Protein AF-A0A7K3H511-F1 (afdb_monomer)

pLDDT: mean 98.04, std 0.91, range [94.25, 98.75]

Nearest PDB structures (foldseek):
  8rha-assembly1_A  TM=7.111E-01  e=4.557E+00  Homo sapiens
  6ea8-assembly4_J  TM=5.889E-01  e=3.778E+00  Vaccinia virus WR
  6j4g-assembly1_B  TM=4.947E-01  e=2.292E+00  Arabidopsis thaliana
  6ea8-assembly5_I-4  TM=5.697E-01  e=4.557E+00  Vaccinia virus WR

Foldseek 3Di:
DVQFVVQQVQQPPAAPVDHRTKDFDADPVRHTPDIAIDNHHPDDHNVD

Radius of gyration: 11.03 Å; Cα contacts (8 Å, |Δi|>4): 92; chains: 1; bounding box: 25×13×32 Å

Secondary structure (DSSP, 8-state):
-HHHHHHHHTTTTTSTTSPP-EEEEE-TTS-EEEEEE--STTS--TT-

Solvent-accessible surface area (backbone atoms only — not comparable to full-atom values): 2755 Å² total; per-residue (Å²): 108,74,66,22,54,59,38,11,59,73,8,67,93,46,10,70,94,48,76,60,36,33,29,68,42,61,46,98,89,65,46,85,73,44,76,30,41,20,62,34,53,92,51,65,57,25,88,111

Sequence (48 aa):
MRRAVALAARGTGSTSPNPVVGCVILDAAGEPAGEGYHQRAGGPHAEI

Structure (mmCIF, N/CA/C/O backbone):
data_AF-A0A7K3H511-F1
#
_entry.id   AF-A0A7K3H511-F1
#
loop_
_atom_site.group_PDB
_atom_site.id
_atom_site.type_symbol
_atom_site.label_atom_id
_atom_site.label_alt_id
_atom_site.label_comp_id
_atom_site.label_asym_id
_atom_site.label_entity_id
_atom_site.label_seq_id
_atom_site.pdbx_PDB_ins_code
_atom_site.Cartn_x
_atom_site.Cartn_y
_atom_site.Cartn_z
_atom_site.occupancy
_atom_site.B_iso_or_equiv
_atom_site.auth_seq_id
_atom_site.auth_comp_id
_atom_site.auth_asym_id
_atom_site.auth_atom_id
_atom_site.pdbx_PDB_model_num
ATOM 1 N N . MET A 1 1 ? -7.944 -4.560 4.580 1.00 94.25 1 MET A N 1
ATOM 2 C CA . MET A 1 1 ? -7.181 -5.203 3.478 1.00 94.25 1 MET A CA 1
ATOM 3 C C . MET A 1 1 ? -7.613 -4.827 2.061 1.00 94.25 1 MET A C 1
ATOM 5 O O . MET A 1 1 ? -6.736 -4.435 1.305 1.00 94.25 1 MET A O 1
ATOM 9 N N . ARG A 1 2 ? -8.899 -4.883 1.660 1.00 98.06 2 ARG A N 1
ATOM 10 C CA . ARG A 1 2 ? -9.300 -4.543 0.267 1.00 98.06 2 ARG A CA 1
ATOM 11 C C . ARG A 1 2 ? -8.803 -3.164 -0.198 1.00 98.06 2 ARG A C 1
ATOM 13 O O . ARG A 1 2 ? -8.316 -3.036 -1.314 1.00 98.06 2 ARG A O 1
ATOM 20 N N . ARG A 1 3 ? -8.872 -2.157 0.682 1.00 98.19 3 ARG A N 1
ATOM 21 C CA . ARG A 1 3 ? -8.386 -0.797 0.410 1.00 98.19 3 ARG A CA 1
ATOM 22 C C . ARG A 1 3 ? -6.883 -0.747 0.107 1.00 98.19 3 ARG A C 1
ATOM 24 O O . ARG A 1 3 ? -6.505 -0.176 -0.905 1.00 98.19 3 ARG A O 1
ATOM 31 N N . ALA A 1 4 ? -6.052 -1.408 0.915 1.00 98.62 4 ALA A N 1
ATOM 32 C CA . ALA A 1 4 ? -4.604 -1.493 0.699 1.00 98.62 4 ALA 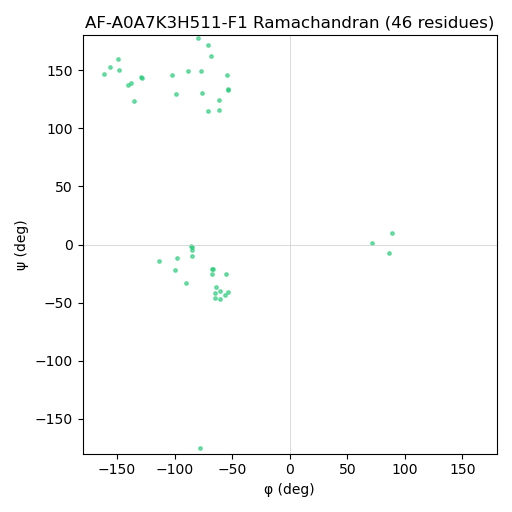A CA 1
ATOM 33 C C . ALA A 1 4 ? -4.250 -2.163 -0.641 1.00 98.62 4 ALA A C 1
ATOM 35 O O . ALA A 1 4 ? -3.387 -1.678 -1.365 1.00 98.62 4 ALA A O 1
ATOM 36 N N . VAL A 1 5 ? -4.968 -3.225 -1.024 1.00 98.69 5 VAL A N 1
ATOM 37 C CA . VAL A 1 5 ? -4.784 -3.879 -2.335 1.00 98.69 5 VAL A CA 1
ATOM 38 C C . VAL A 1 5 ? -5.167 -2.941 -3.486 1.00 98.69 5 VAL A C 1
ATOM 40 O O . VAL A 1 5 ? -4.445 -2.856 -4.477 1.00 98.69 5 VAL A O 1
ATOM 43 N N . ALA A 1 6 ? -6.264 -2.188 -3.349 1.00 98.69 6 ALA A N 1
ATOM 44 C CA . ALA A 1 6 ? -6.663 -1.194 -4.347 1.00 98.69 6 ALA A CA 1
ATOM 45 C C . ALA A 1 6 ? -5.639 -0.051 -4.480 1.00 98.69 6 ALA A C 1
ATOM 47 O O . ALA A 1 6 ? -5.383 0.419 -5.587 1.00 98.69 6 ALA A O 1
ATOM 48 N N . LEU A 1 7 ? -5.023 0.372 -3.371 1.00 98.69 7 LEU A N 1
ATOM 49 C CA . LEU A 1 7 ? -3.921 1.335 -3.380 1.00 98.69 7 LEU A CA 1
ATOM 50 C C . LEU A 1 7 ? -2.686 0.764 -4.087 1.00 98.69 7 LEU A C 1
ATOM 52 O O . LEU A 1 7 ? -2.140 1.434 -4.958 1.00 98.69 7 LEU A O 1
ATOM 56 N N . ALA A 1 8 ? -2.300 -0.481 -3.788 1.00 98.69 8 ALA A N 1
ATOM 57 C CA . ALA A 1 8 ? -1.169 -1.150 -4.432 1.00 98.69 8 ALA A CA 1
ATOM 58 C C . ALA A 1 8 ? -1.319 -1.184 -5.962 1.00 98.69 8 ALA A C 1
ATOM 60 O O . ALA A 1 8 ? -0.380 -0.853 -6.682 1.00 98.69 8 ALA A O 1
ATOM 61 N N . ALA A 1 9 ? -2.520 -1.494 -6.467 1.00 98.50 9 ALA A N 1
ATOM 62 C CA . ALA A 1 9 ? -2.789 -1.570 -7.904 1.00 98.50 9 ALA A CA 1
ATOM 63 C C . ALA A 1 9 ? -2.423 -0.282 -8.671 1.00 98.50 9 ALA A C 1
ATOM 65 O O . ALA A 1 9 ? -2.090 -0.356 -9.855 1.00 98.50 9 ALA A O 1
ATOM 66 N N . ARG A 1 10 ? -2.411 0.881 -8.004 1.00 98.38 10 ARG A N 1
ATOM 67 C CA . ARG A 1 10 ? -2.027 2.173 -8.598 1.00 98.38 10 ARG A CA 1
ATOM 68 C C . ARG A 1 10 ? -0.543 2.269 -8.972 1.00 98.38 10 ARG A C 1
ATOM 70 O O . ARG A 1 10 ? -0.209 3.106 -9.800 1.00 98.38 10 ARG A O 1
ATOM 77 N N . GLY A 1 11 ? 0.329 1.447 -8.384 1.00 98.06 11 GLY A N 1
ATOM 78 C CA . GLY A 1 11 ? 1.759 1.387 -8.726 1.00 98.06 11 GLY A CA 1
ATOM 79 C C . GLY A 1 11 ? 2.082 0.464 -9.911 1.00 98.06 11 GLY A C 1
ATOM 80 O O . GLY A 1 11 ? 3.244 0.312 -10.291 1.00 98.06 11 GLY A O 1
ATOM 81 N N . THR A 1 12 ? 1.077 -0.203 -10.490 1.00 98.06 12 THR A N 1
ATOM 82 C CA . THR A 1 12 ? 1.303 -1.185 -11.560 1.00 98.06 12 THR A CA 1
ATOM 83 C C . THR A 1 12 ? 1.944 -0.514 -12.772 1.00 98.06 12 THR A C 1
ATOM 85 O O . THR A 1 12 ? 1.403 0.441 -13.322 1.00 98.06 12 THR A O 1
ATOM 88 N N . GLY A 1 13 ? 3.098 -1.029 -13.201 1.00 97.12 13 GLY A N 1
ATOM 89 C CA . GLY A 1 13 ? 3.842 -0.514 -14.353 1.00 97.12 13 GLY A CA 1
ATOM 90 C C . GLY A 1 13 ? 4.797 0.645 -14.050 1.00 97.12 13 GLY A C 1
ATOM 91 O O . GLY A 1 13 ? 5.584 0.997 -14.923 1.00 97.12 13 GLY A O 1
ATOM 92 N N . SER A 1 14 ? 4.797 1.201 -12.833 1.00 97.44 14 SER A N 1
ATOM 93 C CA . SER A 1 14 ? 5.690 2.308 -12.452 1.00 97.44 14 SER A CA 1
ATOM 94 C C . SER A 1 14 ? 6.734 1.935 -11.395 1.00 97.44 14 SER A C 1
ATOM 96 O O . SER A 1 14 ? 7.702 2.673 -11.207 1.00 97.44 14 SER A O 1
ATOM 98 N N . THR A 1 15 ? 6.580 0.797 -10.712 1.00 98.19 15 THR A N 1
ATOM 99 C CA . THR A 1 15 ? 7.451 0.410 -9.588 1.00 98.19 15 THR A CA 1
ATOM 100 C C . THR A 1 15 ? 8.579 -0.554 -9.942 1.00 98.19 15 THR A C 1
ATOM 102 O O . THR A 1 15 ? 9.472 -0.723 -9.121 1.00 98.19 15 THR A O 1
ATOM 105 N N . SER A 1 16 ? 8.579 -1.169 -11.132 1.00 97.19 16 SER A N 1
ATOM 106 C CA . SER A 1 16 ? 9.592 -2.168 -11.522 1.00 97.19 16 SER A CA 1
ATOM 107 C C . SER A 1 16 ? 11.024 -1.628 -11.350 1.00 97.19 16 SER A C 1
ATOM 109 O O . SER A 1 16 ? 11.291 -0.513 -11.803 1.00 97.19 16 SER A O 1
ATOM 111 N N . PRO A 1 17 ? 11.954 -2.384 -10.729 1.00 97.00 17 PRO A N 1
ATOM 112 C CA . PRO A 1 17 ? 11.871 -3.812 -10.376 1.00 97.00 17 PRO A CA 1
ATOM 113 C C . PRO A 1 17 ? 11.166 -4.118 -9.043 1.00 97.00 17 PRO A C 1
ATOM 115 O O . PRO A 1 17 ? 11.020 -5.284 -8.682 1.00 97.00 17 PRO A O 1
ATOM 118 N N . ASN A 1 18 ? 10.727 -3.100 -8.305 1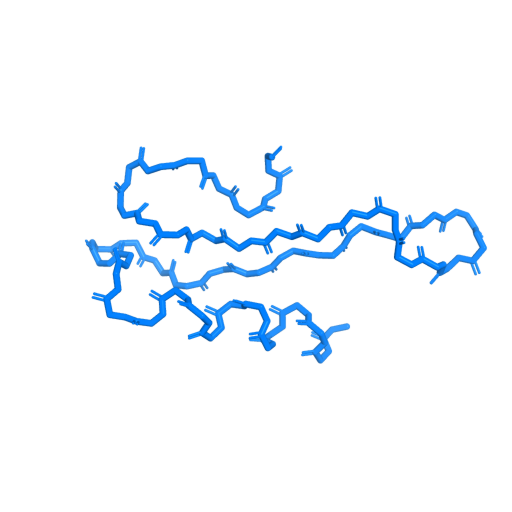.00 98.44 18 ASN A N 1
ATOM 119 C CA . ASN A 1 18 ? 10.064 -3.272 -7.016 1.00 98.44 18 ASN A CA 1
ATOM 120 C C . ASN A 1 18 ? 8.597 -3.718 -7.191 1.00 98.44 18 ASN A C 1
ATOM 122 O O . ASN A 1 18 ? 7.932 -3.326 -8.162 1.00 98.44 18 ASN A O 1
ATOM 126 N N . PRO A 1 19 ? 8.051 -4.496 -6.237 1.00 98.19 19 PRO A N 1
ATOM 127 C CA . PRO A 1 19 ? 6.648 -4.889 -6.254 1.00 98.19 19 PRO A CA 1
ATOM 128 C C . PRO A 1 19 ? 5.720 -3.694 -6.011 1.00 98.1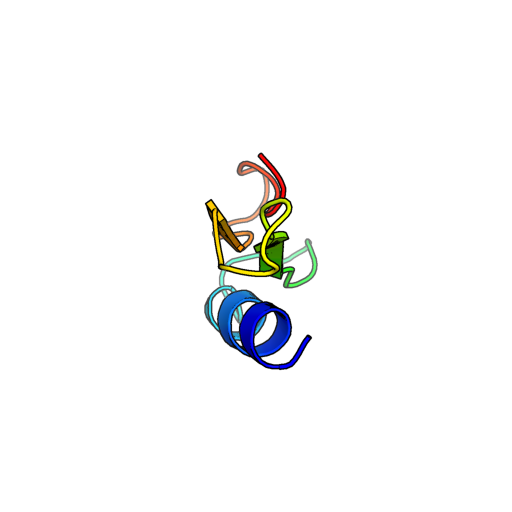9 19 PRO A C 1
ATOM 130 O O . PRO A 1 19 ? 6.109 -2.663 -5.458 1.00 98.19 19 PRO A O 1
ATOM 133 N N . VAL A 1 20 ? 4.452 -3.872 -6.374 1.00 98.69 20 VAL A N 1
ATOM 134 C CA . VAL A 1 20 ? 3.385 -2.964 -5.955 1.00 98.69 20 VAL A CA 1
ATOM 135 C C . VAL A 1 20 ? 3.006 -3.233 -4.503 1.00 98.69 20 VAL A C 1
ATOM 137 O O . VAL A 1 20 ? 2.758 -4.373 -4.113 1.00 98.69 20 VAL A O 1
ATOM 140 N N . VAL A 1 21 ? 2.940 -2.178 -3.697 1.00 98.69 21 VAL A N 1
ATOM 141 C CA . VAL A 1 21 ? 2.579 -2.251 -2.276 1.00 98.69 21 VAL A CA 1
ATOM 142 C C . VAL A 1 21 ? 1.635 -1.101 -1.962 1.00 98.69 21 VAL A C 1
ATOM 144 O O . VAL A 1 21 ? 1.833 0.013 -2.445 1.00 98.69 21 VAL A O 1
ATOM 147 N N . GLY A 1 22 ? 0.609 -1.375 -1.161 1.00 98.69 22 GLY A N 1
ATOM 148 C CA . GLY A 1 22 ? -0.293 -0.378 -0.602 1.00 98.69 22 GLY A CA 1
ATOM 149 C C . GLY A 1 22 ? -0.414 -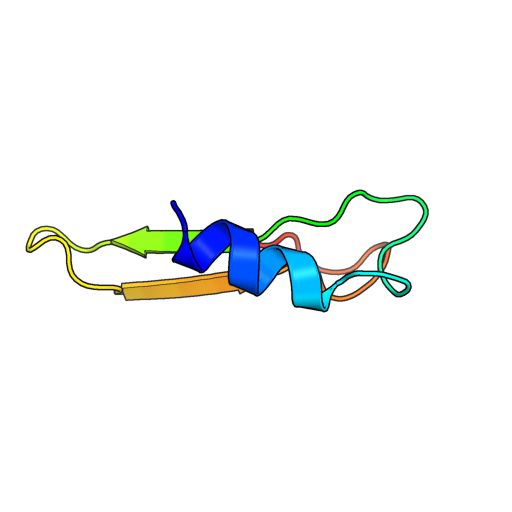0.580 0.902 1.00 98.69 22 GLY A C 1
ATOM 150 O O . GLY A 1 22 ? -0.396 -1.714 1.379 1.00 98.69 22 GLY A O 1
ATOM 151 N N . CYS A 1 23 ? -0.536 0.517 1.637 1.00 98.75 23 CYS A N 1
ATOM 152 C CA . CYS A 1 23 ? -0.608 0.547 3.090 1.00 98.75 23 CYS A CA 1
ATOM 153 C C . CYS A 1 23 ? -1.824 1.368 3.525 1.00 98.75 23 CYS A C 1
ATOM 155 O O . CYS A 1 23 ? -2.178 2.363 2.889 1.00 98.75 23 CYS A O 1
ATOM 157 N N . VAL A 1 24 ? -2.474 0.925 4.598 1.00 98.69 24 VAL A N 1
ATOM 158 C CA . VAL A 1 24 ? -3.530 1.665 5.291 1.00 98.69 24 VAL A CA 1
ATOM 159 C C . VAL A 1 24 ? -3.243 1.552 6.780 1.00 98.69 24 VAL A C 1
ATOM 161 O O . VAL A 1 24 ? -3.151 0.438 7.297 1.00 98.69 24 VAL A O 1
ATOM 164 N N . ILE A 1 25 ? -3.120 2.691 7.449 1.00 98.44 25 ILE A N 1
ATOM 165 C CA . ILE A 1 25 ? -2.987 2.794 8.901 1.00 98.44 25 ILE A CA 1
ATOM 166 C C . ILE A 1 25 ? -4.365 3.135 9.455 1.00 98.44 25 ILE A C 1
ATOM 168 O O . ILE A 1 25 ? -5.018 4.059 8.968 1.00 98.44 25 ILE A O 1
ATOM 172 N N . LEU A 1 26 ? -4.803 2.376 10.456 1.00 98.38 26 LEU A N 1
ATOM 173 C CA . LEU A 1 26 ? -6.045 2.633 11.176 1.00 98.38 26 LEU A CA 1
ATOM 174 C C . LEU A 1 26 ? -5.729 3.279 12.523 1.00 98.38 26 LEU A C 1
ATOM 176 O O . LEU A 1 26 ? -4.708 2.960 13.137 1.00 98.38 26 LEU A O 1
ATOM 180 N N . ASP A 1 27 ? -6.601 4.170 12.977 1.00 98.38 27 ASP A N 1
ATOM 181 C CA . ASP A 1 27 ? -6.560 4.680 14.342 1.00 98.38 27 ASP A CA 1
ATOM 182 C C . ASP A 1 27 ? -7.151 3.676 15.354 1.00 98.38 27 ASP A C 1
ATOM 184 O O . ASP A 1 27 ? -7.517 2.545 15.024 1.00 98.38 27 ASP A O 1
ATOM 188 N N . ALA A 1 28 ? -7.249 4.100 16.617 1.00 98.44 28 ALA A N 1
ATOM 189 C CA . ALA A 1 28 ? -7.805 3.284 17.694 1.00 98.44 28 ALA A CA 1
ATOM 190 C C . ALA A 1 28 ? -9.312 2.996 17.546 1.00 98.44 28 ALA A C 1
ATOM 192 O O . ALA A 1 28 ? -9.800 2.038 18.146 1.00 98.44 28 ALA A O 1
ATOM 193 N N . ALA A 1 29 ? -10.044 3.804 16.773 1.00 98.38 29 ALA A N 1
ATOM 194 C CA . ALA A 1 29 ? -11.448 3.566 16.449 1.00 98.38 29 ALA A CA 1
ATOM 195 C C . ALA A 1 29 ? -11.614 2.627 15.239 1.00 98.38 29 ALA A C 1
ATOM 19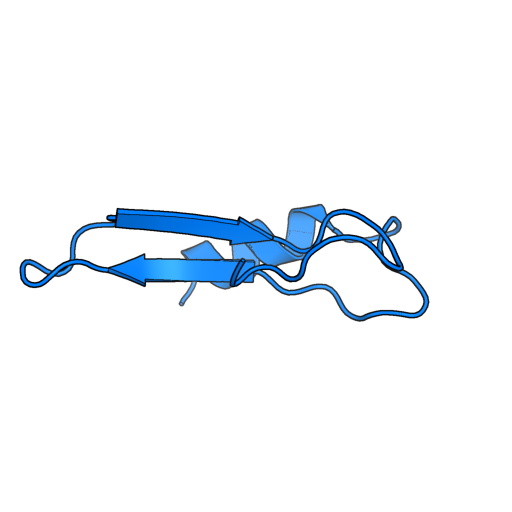7 O O . ALA A 1 29 ? -12.718 2.147 14.988 1.00 98.38 29 ALA A O 1
ATOM 198 N N . GLY A 1 30 ? -10.522 2.315 14.532 1.00 97.56 30 GLY A N 1
ATOM 199 C CA . GLY A 1 30 ? -10.527 1.495 13.325 1.00 97.56 30 GLY A CA 1
ATOM 200 C C . GLY A 1 30 ? -10.733 2.297 12.039 1.00 97.56 30 GLY A C 1
ATOM 201 O O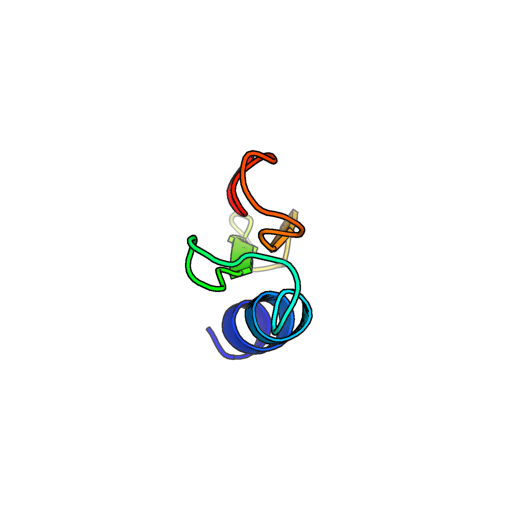 . GLY A 1 30 ? -10.897 1.689 10.978 1.00 97.56 30 GLY A O 1
ATOM 202 N N . GLU A 1 31 ? -10.691 3.628 12.108 1.00 98.06 31 GLU A N 1
ATOM 203 C CA . GLU A 1 31 ? -10.880 4.511 10.959 1.00 98.06 31 GLU A CA 1
ATOM 204 C C . GLU A 1 31 ? -9.544 4.781 10.244 1.00 98.06 31 GLU A C 1
ATOM 206 O O . GLU A 1 31 ? -8.487 4.785 10.883 1.00 98.06 31 GLU A O 1
ATOM 211 N N . PRO A 1 32 ? -9.534 5.004 8.915 1.00 97.75 32 PRO A N 1
ATOM 212 C CA . PRO A 1 32 ? -8.304 5.307 8.189 1.00 97.75 32 PRO A CA 1
ATOM 213 C C . PRO A 1 32 ? -7.646 6.607 8.674 1.00 97.75 32 PRO A C 1
ATOM 215 O O . PRO A 1 32 ? -8.181 7.697 8.484 1.00 97.75 32 PRO A O 1
ATOM 218 N N . ALA A 1 33 ? -6.445 6.485 9.235 1.00 98.06 33 ALA A N 1
ATOM 219 C CA . ALA A 1 33 ? -5.610 7.603 9.673 1.00 98.06 33 ALA A CA 1
ATOM 220 C C . ALA A 1 33 ? -4.507 7.954 8.662 1.00 98.06 33 ALA A C 1
ATOM 222 O O . ALA A 1 33 ? -3.989 9.069 8.660 1.00 98.06 33 ALA A O 1
ATOM 223 N N . GLY A 1 34 ? -4.144 7.009 7.790 1.00 98.25 34 GLY A N 1
ATOM 224 C CA . GLY A 1 34 ? -3.140 7.205 6.748 1.00 98.25 34 GLY A CA 1
ATOM 225 C C . GLY A 1 34 ? -3.257 6.163 5.643 1.00 98.25 34 GLY A C 1
ATOM 226 O O . GLY A 1 34 ? -3.618 5.012 5.891 1.00 98.25 34 GLY A O 1
ATOM 227 N N . GLU A 1 35 ? -2.949 6.564 4.413 1.00 98.56 35 GLU A N 1
ATOM 228 C CA . GLU A 1 35 ? -2.980 5.697 3.238 1.00 98.56 35 GLU A CA 1
ATOM 229 C C . GLU A 1 35 ? -1.801 6.000 2.316 1.00 98.56 35 GLU A C 1
ATOM 231 O O . GLU A 1 35 ? -1.510 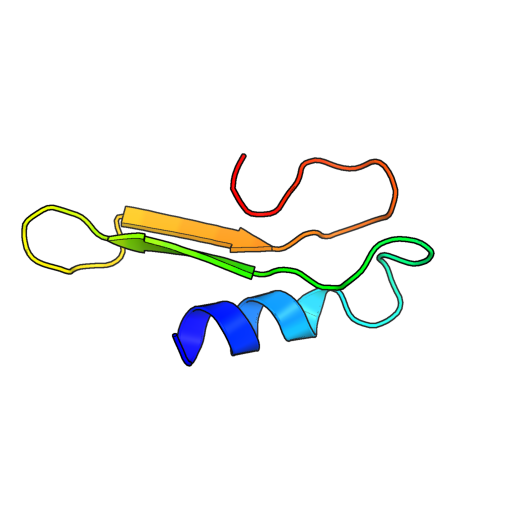7.161 2.027 1.00 98.56 35 GLU A O 1
ATOM 236 N N . GLY A 1 36 ? -1.164 4.950 1.800 1.00 98.56 36 GLY A N 1
ATOM 237 C CA . GLY A 1 36 ? 0.002 5.077 0.933 1.00 98.56 36 GLY A CA 1
ATOM 238 C C . GLY A 1 36 ? 0.109 3.945 -0.081 1.00 98.56 36 GLY A C 1
ATOM 239 O O . GLY A 1 36 ? -0.490 2.879 0.072 1.00 98.56 36 GLY A O 1
ATOM 240 N N . TYR A 1 37 ? 0.864 4.185 -1.151 1.00 98.75 37 TYR A N 1
ATOM 241 C CA . TYR A 1 37 ? 1.278 3.156 -2.104 1.00 98.75 37 TYR A CA 1
ATOM 242 C C . TYR A 1 37 ? 2.649 3.492 -2.683 1.00 98.75 37 TYR A C 1
ATOM 244 O O . TYR A 1 37 ? 3.003 4.664 -2.819 1.00 98.75 37 TYR A O 1
ATOM 252 N N . HIS A 1 38 ? 3.413 2.465 -3.047 1.00 98.75 38 HIS A N 1
ATOM 253 C CA . HIS A 1 38 ? 4.712 2.658 -3.682 1.00 98.75 38 HIS A CA 1
ATOM 254 C C . HIS A 1 38 ? 4.511 3.176 -5.114 1.00 98.75 38 HIS A C 1
ATOM 256 O O . HIS A 1 38 ? 3.917 2.496 -5.949 1.00 98.75 38 HIS A O 1
ATOM 262 N N . GLN A 1 39 ? 4.956 4.403 -5.392 1.00 98.44 39 GLN A N 1
ATOM 263 C CA . GLN A 1 39 ? 4.620 5.091 -6.648 1.00 98.44 39 GLN A CA 1
ATOM 264 C C . GLN A 1 39 ? 5.624 4.828 -7.775 1.00 98.44 39 GLN A C 1
ATOM 266 O O . GLN A 1 39 ? 5.246 4.815 -8.946 1.00 98.44 39 GLN A O 1
ATOM 271 N N . ARG A 1 40 ? 6.907 4.655 -7.436 1.00 98.19 40 ARG A N 1
ATOM 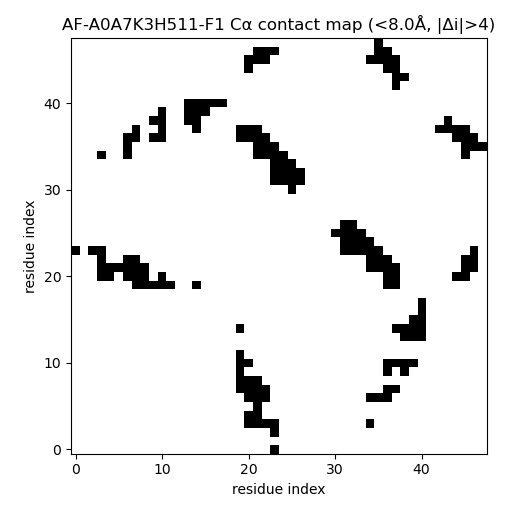272 C CA . ARG A 1 40 ? 8.005 4.478 -8.395 1.00 98.19 40 ARG A CA 1
ATOM 273 C C . ARG A 1 40 ? 9.185 3.744 -7.776 1.00 98.19 40 ARG A C 1
ATOM 275 O O . ARG A 1 40 ? 9.429 3.896 -6.580 1.00 98.19 40 ARG A O 1
ATOM 282 N N . ALA A 1 41 ? 9.958 3.048 -8.607 1.00 98.06 41 ALA A N 1
ATOM 283 C CA . ALA A 1 41 ? 11.206 2.416 -8.189 1.00 98.06 41 ALA A CA 1
ATOM 284 C C . ALA A 1 41 ? 12.150 3.421 -7.504 1.00 98.06 41 ALA A C 1
ATOM 286 O O . ALA A 1 41 ? 12.332 4.543 -7.980 1.00 98.06 41 ALA A O 1
ATOM 287 N N . GLY A 1 42 ? 12.721 3.025 -6.364 1.00 96.94 42 GLY A N 1
ATOM 288 C CA . GLY A 1 42 ? 13.618 3.865 -5.559 1.00 96.94 42 GLY A CA 1
ATOM 289 C C . GLY A 1 42 ? 12.945 5.029 -4.816 1.00 96.94 42 GLY A C 1
ATOM 290 O O . GLY A 1 42 ? 13.635 5.793 -4.147 1.00 96.94 42 GLY A O 1
ATOM 291 N N . GLY A 1 43 ? 11.621 5.190 -4.926 1.00 97.69 43 GLY A N 1
ATOM 292 C CA . GLY A 1 43 ? 10.858 6.140 -4.115 1.00 97.69 43 GLY A CA 1
ATOM 293 C C . GLY A 1 43 ? 10.554 5.617 -2.703 1.00 97.69 43 GLY A C 1
ATOM 294 O O . GLY A 1 43 ? 10.862 4.463 -2.397 1.00 97.69 43 GLY A O 1
ATOM 295 N N . PRO A 1 44 ? 9.900 6.433 -1.854 1.00 98.06 44 PRO A N 1
ATOM 296 C CA . PRO A 1 44 ? 9.420 5.988 -0.548 1.00 98.06 44 PRO A CA 1
ATOM 297 C C . PRO A 1 44 ? 8.522 4.751 -0.660 1.00 98.06 44 PRO A C 1
ATOM 299 O O . PRO A 1 44 ? 7.792 4.576 -1.647 1.00 98.06 44 PRO A O 1
ATOM 302 N N . HIS A 1 45 ? 8.591 3.879 0.343 1.00 98.31 45 HIS A N 1
ATOM 303 C CA . HIS A 1 45 ? 7.681 2.745 0.452 1.00 98.31 45 HIS A CA 1
ATOM 304 C C . HIS A 1 45 ? 6.262 3.208 0.810 1.00 98.31 45 HIS A C 1
ATOM 306 O O . HIS A 1 45 ? 6.035 4.377 1.101 1.00 98.31 45 HIS A O 1
ATOM 312 N N . ALA A 1 46 ? 5.295 2.292 0.766 1.00 98.25 46 ALA A N 1
ATOM 313 C CA . ALA A 1 46 ? 3.898 2.623 1.036 1.00 98.25 46 ALA A CA 1
ATOM 314 C C . ALA A 1 46 ? 3.641 3.014 2.504 1.00 98.25 46 ALA A C 1
ATOM 316 O O . ALA A 1 46 ? 2.661 3.701 2.773 1.00 98.25 46 ALA A O 1
ATOM 317 N N . GLU A 1 47 ? 4.473 2.538 3.432 1.00 97.44 47 GLU A N 1
ATOM 318 C CA . GLU A 1 47 ? 4.380 2.778 4.877 1.00 97.44 47 GLU A CA 1
ATOM 319 C C . GLU A 1 47 ? 5.042 4.076 5.374 1.00 97.44 47 GLU A C 1
ATOM 321 O O . GLU A 1 47 ? 4.942 4.367 6.565 1.00 97.44 47 GLU A O 1
ATOM 326 N N . ILE A 1 48 ? 5.720 4.819 4.4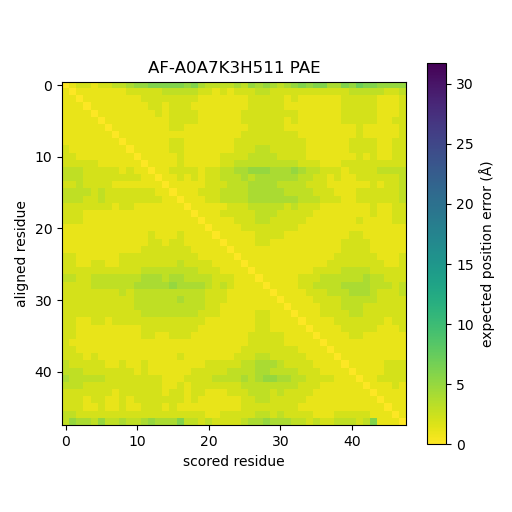90 1.00 94.44 48 ILE A N 1
ATOM 327 C CA . ILE A 1 48 ? 6.428 6.078 4.787 1.00 94.44 48 ILE A CA 1
ATOM 328 C C . ILE A 1 48 ? 5.557 7.270 4.400 1.00 94.44 48 ILE A C 1
ATOM 330 O O . ILE A 1 48 ? 5.461 8.205 5.223 1.00 94.44 48 ILE A O 1
#

Mean predicted aligned error: 1.75 Å